Protein AF-A0A538PQR4-F1 (afdb_monomer)

Radius of gyration: 12.67 Å; Cα contacts (8 Å, |Δi|>4): 43; chains: 1; bounding box: 36×27×22 Å

Solvent-accessible surface area (backbone atoms only — not comparable to full-atom values): 3719 Å² total; per-residue (Å²): 139,75,74,70,60,55,58,57,50,48,52,52,50,53,51,53,44,41,74,59,55,37,68,67,63,50,56,74,68,38,89,84,57,70,46,73,69,53,34,46,55,50,10,62,74,54,74,48,60,43,67,58,44,51,50,49,30,54,75,69,72,59,96

Secondary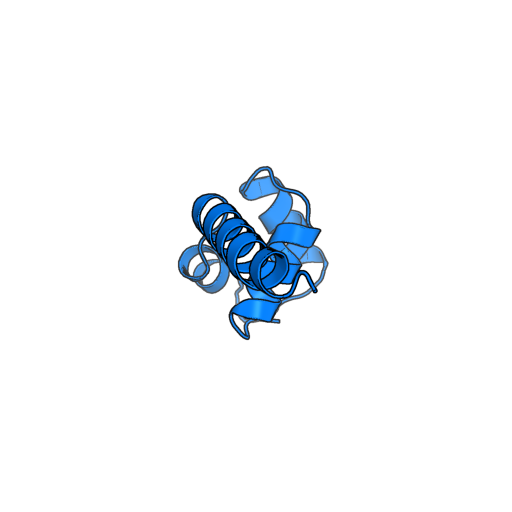 structure (DSSP, 8-state):
---HHHHHHHH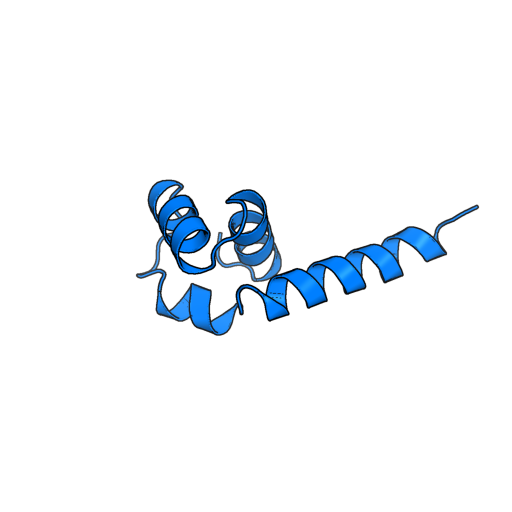HHHHHHHHHS-HHHHHHHSSS---HHHHHHHHHHTTS-HHHHHHHHHHTT--

Nearest PDB structures (foldseek):
  2da3-assembly1_A  TM=6.552E-01  e=5.522E+00  Homo sapiens
  2da7-assembly1_A  TM=5.750E-01  e=5.862E+00  Homo sapiens

Mean predicted aligned error: 7.22 Å

Foldseek 3Di:
DPPPCVPVVVVVLLVVLCVLPNLVNLVVQPPLDDDLVSLVVVCVVSVHDSVSSVVSCVVVVND

pLDDT: mean 78.13, std 10.25, range [43.69, 89.12]

Sequence (63 aa):
MTRASDWQQAASRAFAAELLATAAALAERMEGRADWDAVEKLADLFEVQPFVIHHQLSNHGLA

Structure (mmCIF, N/CA/C/O backbon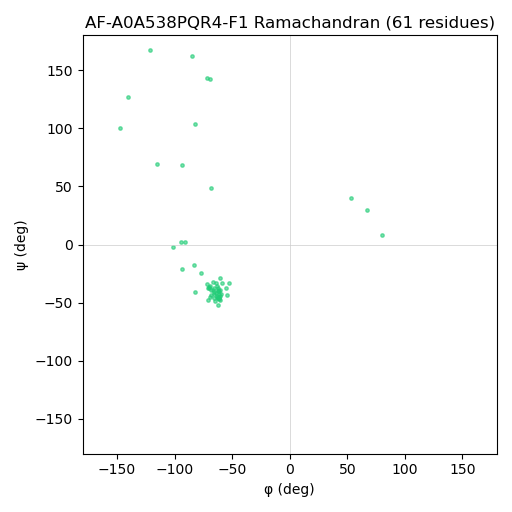e):
data_AF-A0A538PQR4-F1
#
_entry.id   AF-A0A538PQR4-F1
#
loop_
_atom_site.group_PDB
_atom_site.id
_atom_site.type_symbol
_atom_site.label_atom_id
_atom_site.label_alt_id
_atom_site.label_comp_id
_atom_site.label_asym_id
_atom_site.label_entity_id
_atom_site.label_seq_id
_atom_site.pdbx_PDB_ins_code
_atom_site.Cartn_x
_atom_site.Cartn_y
_atom_site.Cartn_z
_atom_site.occupancy
_atom_site.B_iso_or_equiv
_atom_site.auth_seq_id
_atom_site.auth_comp_id
_atom_site.auth_asym_id
_atom_site.auth_atom_id
_atom_site.pdbx_PDB_model_num
ATOM 1 N N . MET A 1 1 ? 25.678 -20.201 -13.963 1.00 43.69 1 MET A N 1
ATOM 2 C CA . MET A 1 1 ? 25.167 -20.248 -12.574 1.00 43.69 1 MET A CA 1
ATOM 3 C C . MET A 1 1 ? 25.002 -18.818 -12.071 1.00 43.69 1 MET A C 1
ATOM 5 O O . MET A 1 1 ? 25.980 -18.225 -11.648 1.00 43.69 1 MET A O 1
ATOM 9 N N . THR A 1 2 ? 23.805 -18.236 -12.148 1.00 44.03 2 THR A N 1
ATOM 10 C CA . THR A 1 2 ? 23.515 -16.871 -11.661 1.00 44.03 2 THR A CA 1
ATOM 11 C C . THR A 1 2 ? 22.513 -16.943 -10.511 1.00 44.03 2 THR A C 1
ATOM 13 O O . THR A 1 2 ? 21.361 -16.575 -10.663 1.00 44.03 2 THR A O 1
ATOM 16 N N . ARG A 1 3 ? 22.939 -17.469 -9.356 1.00 51.62 3 ARG A N 1
ATOM 17 C CA . ARG A 1 3 ? 22.139 -17.421 -8.113 1.00 51.62 3 ARG A CA 1
ATOM 18 C C . ARG A 1 3 ? 22.289 -16.087 -7.365 1.00 51.62 3 ARG A C 1
ATOM 20 O O . ARG A 1 3 ? 21.466 -15.763 -6.522 1.00 51.62 3 ARG A O 1
ATOM 27 N N . ALA A 1 4 ? 23.335 -15.317 -7.674 1.00 51.28 4 ALA A N 1
ATOM 28 C CA . ALA A 1 4 ? 23.637 -14.046 -7.010 1.00 51.28 4 ALA A CA 1
ATOM 29 C C . ALA A 1 4 ? 22.749 -12.879 -7.483 1.00 51.28 4 ALA A C 1
ATOM 31 O O . ALA A 1 4 ? 22.553 -11.917 -6.746 1.00 51.28 4 ALA A O 1
ATOM 32 N N . SER A 1 5 ? 22.197 -12.964 -8.696 1.00 58.56 5 SER A N 1
ATOM 33 C CA . SER A 1 5 ? 21.337 -11.921 -9.265 1.00 58.56 5 SER A CA 1
ATOM 34 C C . SER A 1 5 ? 19.963 -11.879 -8.593 1.00 58.56 5 SER A C 1
ATOM 36 O O . SER A 1 5 ? 19.427 -10.795 -8.398 1.00 58.56 5 SER A O 1
ATOM 38 N N . ASP A 1 6 ? 19.427 -13.028 -8.169 1.00 72.00 6 ASP A N 1
ATOM 39 C CA . ASP A 1 6 ? 18.053 -13.119 -7.664 1.00 72.00 6 ASP A CA 1
ATOM 40 C C . ASP A 1 6 ? 17.874 -12.452 -6.301 1.00 72.00 6 ASP A C 1
ATOM 42 O O . ASP A 1 6 ? 16.952 -11.658 -6.123 1.00 72.00 6 ASP A O 1
ATOM 46 N N . TRP A 1 7 ? 18.761 -12.735 -5.341 1.00 79.88 7 TRP A N 1
ATOM 47 C CA . TRP A 1 7 ? 18.605 -12.218 -3.978 1.00 79.88 7 TRP A CA 1
ATOM 48 C C . TRP A 1 7 ? 18.825 -10.706 -3.909 1.00 79.88 7 TRP A C 1
ATOM 50 O O . TRP A 1 7 ? 18.008 -9.992 -3.331 1.00 79.88 7 TRP A O 1
ATOM 60 N N . GLN A 1 8 ? 19.878 -10.203 -4.559 1.00 80.94 8 GLN A N 1
ATOM 61 C CA . GLN A 1 8 ? 20.171 -8.771 -4.573 1.00 80.94 8 GLN A CA 1
ATOM 62 C C . GLN A 1 8 ? 19.058 -7.986 -5.285 1.00 80.94 8 GLN A C 1
ATOM 64 O O . GLN A 1 8 ? 18.637 -6.939 -4.801 1.00 80.94 8 GLN A O 1
ATOM 69 N N . GLN A 1 9 ? 18.541 -8.49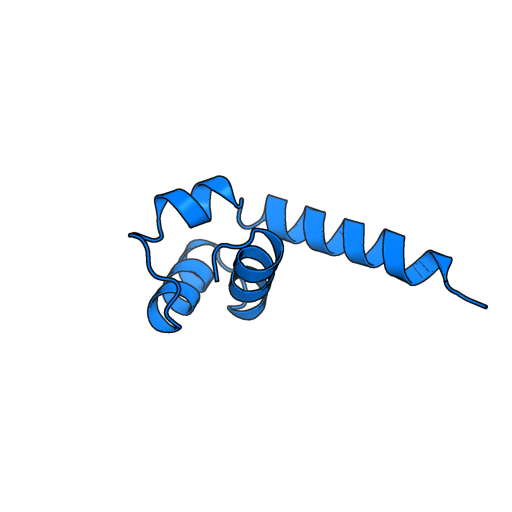7 -6.409 1.00 80.31 9 GLN A N 1
ATOM 70 C CA . GLN A 1 9 ? 17.431 -7.860 -7.125 1.00 80.31 9 GLN A CA 1
ATOM 71 C C . GLN A 1 9 ? 16.121 -7.929 -6.335 1.00 80.31 9 GLN A C 1
ATOM 73 O O . GLN A 1 9 ? 15.372 -6.955 -6.332 1.00 80.31 9 GLN A O 1
ATOM 78 N N . ALA A 1 10 ? 15.839 -9.043 -5.654 1.00 79.50 10 ALA A N 1
ATOM 79 C CA . ALA A 1 10 ? 14.677 -9.165 -4.778 1.00 79.50 10 ALA A CA 1
ATOM 80 C C . ALA 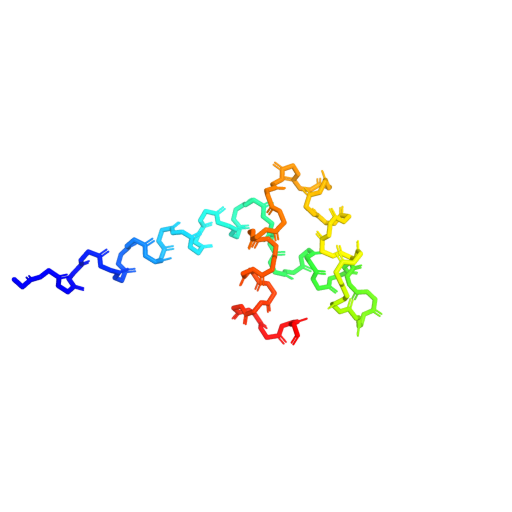A 1 10 ? 14.750 -8.171 -3.611 1.00 79.50 10 ALA A C 1
ATOM 82 O O . ALA A 1 10 ? 13.784 -7.451 -3.375 1.00 79.50 10 ALA A O 1
ATOM 83 N N . ALA A 1 11 ? 15.909 -8.062 -2.955 1.00 80.12 11 ALA A N 1
ATOM 84 C CA . ALA A 1 11 ? 16.143 -7.090 -1.892 1.00 80.12 11 A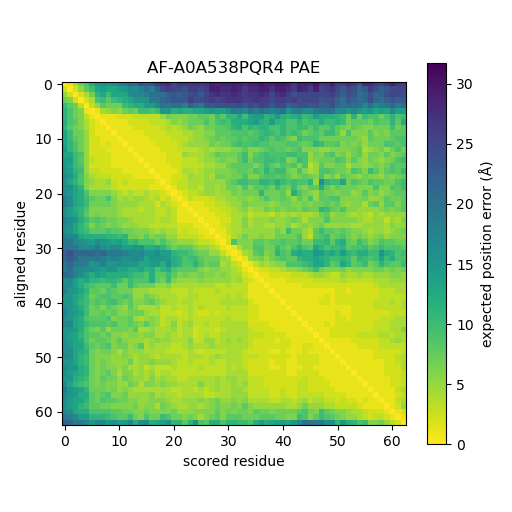LA A CA 1
ATOM 85 C C . ALA A 1 11 ? 15.993 -5.646 -2.396 1.00 80.12 11 ALA A C 1
ATOM 87 O O . ALA A 1 11 ? 15.328 -4.838 -1.753 1.00 80.12 11 ALA A O 1
ATOM 88 N N . SER A 1 12 ? 16.529 -5.331 -3.582 1.00 81.50 12 SER A N 1
ATOM 89 C CA . SER A 1 12 ? 16.365 -4.007 -4.196 1.00 81.50 12 SER A CA 1
ATOM 90 C C . SER A 1 12 ? 14.899 -3.677 -4.490 1.00 81.50 12 SER A C 1
ATOM 92 O O . SER A 1 12 ? 14.481 -2.545 -4.264 1.00 81.50 12 SER A O 1
ATOM 94 N N . ARG A 1 13 ? 14.108 -4.649 -4.969 1.00 79.31 13 ARG A N 1
ATOM 95 C CA . ARG A 1 13 ? 12.668 -4.461 -5.214 1.00 79.31 13 ARG A CA 1
ATOM 96 C C . ARG A 1 13 ? 11.882 -4.286 -3.918 1.00 79.31 13 ARG A C 1
ATOM 98 O O . ARG A 1 13 ? 11.042 -3.397 -3.857 1.00 79.31 13 ARG A O 1
ATOM 105 N N . ALA A 1 14 ? 12.172 -5.088 -2.895 1.00 76.12 14 ALA A N 1
ATOM 106 C CA . ALA A 1 14 ? 11.540 -4.965 -1.583 1.00 76.12 14 ALA A CA 1
ATOM 107 C C . ALA A 1 14 ? 11.827 -3.593 -0.955 1.00 76.12 14 ALA A C 1
ATOM 109 O O . ALA A 1 14 ? 10.909 -2.924 -0.494 1.00 76.12 14 ALA A O 1
ATOM 110 N N . PHE A 1 15 ? 13.080 -3.132 -1.031 1.00 78.00 15 PHE A N 1
ATOM 111 C CA . PHE A 1 15 ? 13.476 -1.804 -0.563 1.00 78.00 15 PHE A CA 1
ATOM 112 C C . PHE A 1 15 ? 12.778 -0.674 -1.331 1.00 78.00 15 PHE A C 1
ATOM 114 O O . PHE A 1 15 ? 12.259 0.253 -0.719 1.00 78.00 15 PHE A O 1
ATOM 121 N N . ALA A 1 16 ? 12.732 -0.750 -2.666 1.00 79.94 16 ALA A N 1
ATOM 122 C CA . ALA A 1 16 ? 12.045 0.253 -3.479 1.00 79.94 16 ALA A CA 1
ATOM 123 C C . ALA A 1 16 ? 10.542 0.303 -3.174 1.00 79.94 16 ALA A C 1
ATOM 125 O O . ALA A 1 16 ? 9.962 1.380 -3.104 1.00 79.94 16 ALA A O 1
ATOM 126 N N . ALA A 1 17 ? 9.915 -0.853 -2.964 1.00 76.19 17 ALA A N 1
ATOM 127 C CA . ALA A 1 17 ? 8.506 -0.913 -2.623 1.00 76.19 17 ALA A CA 1
ATOM 128 C C . ALA A 1 17 ? 8.233 -0.380 -1.200 1.00 76.19 17 ALA A C 1
ATOM 130 O O . ALA A 1 17 ? 7.247 0.321 -1.029 1.00 76.19 17 ALA A O 1
ATOM 131 N N . GLU A 1 18 ? 9.118 -0.614 -0.223 1.00 80.69 18 GLU A N 1
ATOM 132 C CA . GLU A 1 18 ? 9.016 -0.019 1.125 1.00 80.69 18 GLU A CA 1
ATOM 133 C C . GLU A 1 18 ? 9.201 1.508 1.091 1.00 80.69 18 GLU A C 1
ATOM 135 O O . GLU A 1 18 ? 8.512 2.233 1.801 1.00 80.69 18 GLU A O 1
ATOM 140 N N . LEU A 1 19 ? 10.094 2.016 0.232 1.00 83.25 19 LEU A N 1
ATOM 141 C CA . LEU A 1 19 ? 10.282 3.458 0.032 1.00 83.25 19 LEU A CA 1
ATOM 142 C C . LEU A 1 19 ? 9.019 4.135 -0.524 1.00 83.25 19 LEU A C 1
ATOM 144 O O . LEU A 1 19 ? 8.743 5.283 -0.183 1.00 83.25 19 LEU A O 1
ATOM 148 N N . LEU A 1 20 ? 8.286 3.440 -1.396 1.00 77.88 20 LEU A N 1
ATOM 149 C CA . LEU A 1 20 ? 7.070 3.949 -2.028 1.00 77.88 20 LEU A CA 1
ATOM 150 C C . LEU A 1 20 ? 5.840 3.803 -1.123 1.00 77.88 20 LEU A C 1
ATOM 152 O O . LEU A 1 20 ? 5.022 4.713 -1.055 1.00 77.88 20 LEU A O 1
ATOM 156 N N . ALA A 1 21 ? 5.711 2.673 -0.429 1.00 79.38 21 ALA A N 1
ATOM 157 C CA . ALA A 1 21 ? 4.580 2.359 0.431 1.00 79.38 21 ALA A CA 1
ATOM 158 C C . ALA A 1 21 ? 5.050 1.495 1.608 1.00 79.38 21 ALA A C 1
ATOM 160 O O . ALA A 1 21 ? 5.243 0.287 1.467 1.00 79.38 21 ALA A O 1
ATOM 161 N N . THR A 1 22 ? 5.237 2.120 2.773 1.00 81.50 22 THR A N 1
ATOM 162 C CA . THR A 1 22 ? 5.759 1.424 3.955 1.00 81.50 22 THR A CA 1
ATOM 163 C C . THR A 1 22 ? 4.732 0.467 4.546 1.00 81.50 22 THR A C 1
ATOM 165 O O . THR A 1 22 ? 3.542 0.788 4.643 1.00 81.50 22 THR A O 1
ATOM 168 N N . ALA A 1 23 ? 5.193 -0.679 5.046 1.00 77.75 23 ALA A N 1
ATOM 169 C CA . ALA A 1 23 ? 4.328 -1.658 5.705 1.00 77.75 23 ALA A CA 1
ATOM 170 C C . ALA A 1 23 ? 3.526 -1.065 6.876 1.00 77.75 23 ALA A C 1
ATOM 172 O O . ALA A 1 23 ? 2.357 -1.396 7.069 1.00 77.75 23 ALA A O 1
ATOM 173 N N . ALA A 1 24 ? 4.135 -0.151 7.638 1.00 77.44 24 ALA A N 1
ATOM 174 C CA . ALA A 1 24 ? 3.474 0.536 8.745 1.00 77.44 24 ALA A CA 1
ATOM 175 C C . ALA A 1 24 ? 2.329 1.444 8.264 1.00 77.44 24 ALA A C 1
ATOM 177 O O . ALA A 1 24 ? 1.250 1.438 8.855 1.00 77.44 24 ALA A O 1
ATOM 178 N N . ALA A 1 25 ? 2.536 2.184 7.170 1.00 81.00 25 ALA A N 1
ATOM 179 C CA . ALA A 1 25 ? 1.505 3.052 6.613 1.00 81.00 25 ALA A CA 1
ATOM 180 C C . ALA A 1 25 ? 0.352 2.251 5.996 1.00 81.00 25 ALA A C 1
ATOM 182 O O . ALA A 1 25 ? -0.800 2.677 6.104 1.00 81.00 25 ALA A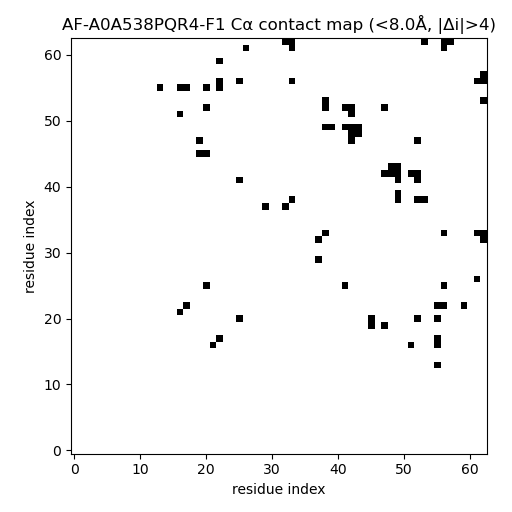 O 1
ATOM 183 N N . LEU A 1 26 ? 0.656 1.102 5.380 1.00 78.94 26 LEU A N 1
ATOM 184 C CA . LEU A 1 26 ? -0.344 0.162 4.874 1.00 78.94 26 LEU A CA 1
ATOM 185 C C . LEU A 1 26 ? -1.161 -0.442 6.025 1.00 78.94 26 LEU A C 1
ATOM 187 O O . LEU A 1 26 ? -2.387 -0.386 5.989 1.00 78.94 26 LEU A O 1
ATOM 191 N N . ALA A 1 27 ? -0.502 -0.925 7.081 1.00 76.94 27 ALA A N 1
ATOM 192 C CA . ALA A 1 27 ? -1.161 -1.520 8.244 1.00 76.94 27 ALA A CA 1
ATOM 193 C C . ALA A 1 27 ? -2.071 -0.537 9.003 1.00 76.94 27 ALA A C 1
ATOM 195 O O . ALA A 1 27 ? -3.141 -0.931 9.452 1.00 76.94 27 ALA A O 1
ATOM 196 N N . GLU A 1 28 ? -1.689 0.739 9.122 1.00 80.56 28 GLU A N 1
ATOM 197 C CA . GLU A 1 28 ? -2.554 1.780 9.707 1.00 80.56 28 GLU A CA 1
ATOM 198 C C . GLU A 1 28 ? -3.830 2.034 8.897 1.00 80.56 28 GLU A C 1
ATOM 200 O O . GLU A 1 28 ? -4.856 2.410 9.460 1.00 80.56 28 GLU A O 1
ATOM 205 N N . ARG A 1 29 ? -3.754 1.895 7.570 1.00 78.44 29 ARG A N 1
ATOM 206 C CA . ARG A 1 29 ? -4.840 2.265 6.645 1.00 78.44 29 ARG A CA 1
ATOM 207 C C . ARG A 1 29 ? -5.756 1.101 6.316 1.00 78.44 29 ARG A C 1
ATOM 209 O O . ARG A 1 29 ? -6.887 1.306 5.887 1.00 78.44 29 ARG A O 1
ATOM 216 N N . MET A 1 30 ? -5.276 -0.116 6.512 1.00 74.69 30 MET A N 1
ATOM 217 C CA . MET A 1 30 ? -6.093 -1.306 6.416 1.00 74.69 30 MET A CA 1
ATOM 218 C C . MET A 1 30 ? -6.820 -1.478 7.740 1.00 74.69 30 MET A C 1
ATOM 220 O O . MET A 1 30 ? -6.242 -1.931 8.722 1.00 74.69 30 MET A O 1
ATOM 224 N N . GLU A 1 31 ? -8.109 -1.143 7.768 1.00 70.06 31 GLU A N 1
ATOM 225 C CA . GLU A 1 31 ? -9.021 -1.392 8.895 1.00 70.06 31 GLU A CA 1
ATOM 226 C C . GLU A 1 31 ? -9.297 -2.908 9.083 1.00 70.06 31 GLU A C 1
ATOM 228 O O . GLU A 1 31 ? -10.435 -3.366 9.165 1.00 70.06 31 GLU A O 1
ATOM 233 N N . GLY A 1 32 ? -8.244 -3.730 9.108 1.00 66.00 32 GLY A N 1
ATOM 234 C CA . GLY A 1 32 ? -8.290 -5.166 9.367 1.00 66.00 32 GLY A CA 1
ATOM 235 C C . GLY A 1 32 ? -8.688 -6.060 8.188 1.00 66.00 32 GLY A C 1
ATOM 236 O O . GLY A 1 32 ? -8.903 -7.251 8.414 1.00 66.00 32 GLY A O 1
ATOM 237 N N . ARG A 1 33 ? -8.810 -5.546 6.952 1.00 66.69 33 ARG A N 1
ATOM 238 C CA . ARG A 1 33 ? -9.103 -6.368 5.758 1.00 66.69 33 ARG A CA 1
ATOM 239 C C . ARG A 1 33 ? -8.312 -5.926 4.528 1.00 66.69 33 ARG A C 1
ATOM 241 O O . ARG A 1 33 ? -8.365 -4.765 4.137 1.00 66.69 33 ARG A O 1
ATOM 248 N N . ALA A 1 34 ? -7.624 -6.885 3.914 1.00 67.38 34 ALA A N 1
ATOM 249 C CA . ALA A 1 34 ? -6.951 -6.766 2.626 1.00 67.38 34 ALA A CA 1
ATOM 250 C C . ALA A 1 34 ? -7.874 -7.240 1.498 1.00 67.38 34 ALA A C 1
ATOM 252 O O . ALA A 1 34 ? -7.661 -8.301 0.915 1.00 67.38 34 ALA A O 1
ATOM 253 N N . ASP A 1 35 ? -8.954 -6.508 1.223 1.00 78.88 35 ASP A N 1
ATOM 254 C CA . ASP A 1 35 ? -9.725 -6.777 0.009 1.00 78.88 35 ASP A CA 1
ATOM 255 C C . ASP A 1 35 ? -9.129 -6.042 -1.202 1.00 78.88 35 ASP A C 1
ATOM 257 O O . ASP A 1 35 ? -8.316 -5.124 -1.079 1.00 78.88 35 ASP A O 1
ATOM 261 N N . TRP A 1 36 ? -9.506 -6.487 -2.402 1.00 79.94 36 TRP A N 1
ATOM 262 C CA . TRP A 1 36 ? -9.011 -5.901 -3.650 1.00 79.94 36 TRP A CA 1
ATOM 263 C C . TRP A 1 36 ? -9.362 -4.414 -3.793 1.00 79.94 36 TRP A C 1
ATOM 265 O O . TRP A 1 36 ? -8.597 -3.669 -4.395 1.00 79.94 36 TRP A O 1
ATOM 275 N N . ASP A 1 37 ? -10.472 -3.968 -3.204 1.00 84.25 37 ASP A N 1
ATOM 276 C CA . ASP A 1 37 ? -10.897 -2.566 -3.240 1.00 84.25 37 ASP A CA 1
ATOM 277 C C . ASP A 1 37 ? -9.982 -1.682 -2.369 1.00 84.25 37 ASP A C 1
ATOM 279 O O . ASP A 1 37 ? -9.627 -0.567 -2.749 1.00 84.25 37 ASP A O 1
ATOM 283 N N . ALA A 1 38 ? -9.523 -2.195 -1.223 1.00 84.00 38 ALA A N 1
ATOM 284 C CA . ALA A 1 38 ? -8.510 -1.553 -0.393 1.00 84.00 38 ALA A CA 1
ATOM 285 C C . ALA A 1 38 ? -7.142 -1.496 -1.091 1.00 84.00 38 ALA A C 1
ATOM 287 O O . ALA A 1 38 ? -6.456 -0.477 -1.006 1.00 84.00 38 ALA A O 1
ATOM 288 N N . VAL A 1 39 ? -6.757 -2.557 -1.809 1.00 87.19 39 VAL A N 1
ATOM 289 C CA . VAL A 1 39 ? -5.499 -2.598 -2.576 1.00 87.19 39 VAL A CA 1
ATOM 290 C C . VAL A 1 39 ? -5.469 -1.514 -3.655 1.00 87.19 39 VAL A C 1
ATOM 292 O O . VAL A 1 39 ? -4.481 -0.789 -3.740 1.00 87.19 39 VAL A O 1
ATOM 295 N N . GLU A 1 40 ? -6.543 -1.365 -4.433 1.00 88.88 40 GLU A N 1
ATOM 296 C CA . GLU A 1 40 ? -6.650 -0.334 -5.478 1.00 88.88 40 GLU A CA 1
ATOM 297 C C . GLU A 1 40 ? -6.603 1.083 -4.882 1.00 88.88 40 GLU A C 1
ATOM 299 O O . GLU A 1 40 ? -5.813 1.918 -5.318 1.00 88.88 40 GLU A O 1
ATOM 304 N N . LYS A 1 41 ? -7.347 1.345 -3.798 1.00 87.88 41 LYS A N 1
ATOM 305 C CA . LYS A 1 41 ? -7.329 2.657 -3.117 1.00 87.88 41 LYS A CA 1
ATOM 306 C C . LYS A 1 41 ? -5.953 3.033 -2.576 1.00 87.88 41 LYS A C 1
ATOM 308 O O . LYS A 1 41 ? -5.566 4.199 -2.616 1.00 87.88 41 LYS A O 1
ATOM 313 N N . LEU A 1 42 ? -5.222 2.063 -2.029 1.00 86.69 42 LEU A N 1
ATOM 314 C CA . LEU A 1 42 ? -3.860 2.282 -1.549 1.00 86.69 42 LEU A CA 1
ATOM 315 C C . LEU A 1 42 ? -2.898 2.499 -2.721 1.00 86.69 42 LEU A C 1
ATOM 317 O O . LEU A 1 42 ? -2.009 3.338 -2.620 1.00 86.69 42 LEU A O 1
ATOM 321 N N . ALA A 1 43 ? -3.085 1.795 -3.835 1.00 89.06 43 ALA A N 1
ATOM 322 C CA . ALA A 1 43 ? -2.269 1.970 -5.031 1.00 89.06 43 ALA A CA 1
ATOM 323 C C . ALA A 1 43 ? -2.394 3.392 -5.591 1.00 89.06 43 ALA A C 1
ATOM 325 O O . ALA A 1 43 ? -1.375 4.042 -5.825 1.00 89.06 43 ALA A O 1
ATOM 326 N N . ASP A 1 44 ? -3.625 3.898 -5.688 1.00 89.12 44 ASP A N 1
ATOM 327 C CA . ASP A 1 44 ? -3.902 5.280 -6.081 1.00 89.12 44 ASP A CA 1
ATOM 328 C C . ASP A 1 44 ? -3.286 6.284 -5.096 1.00 89.12 44 ASP A C 1
ATOM 330 O O . ASP A 1 44 ? -2.640 7.244 -5.511 1.00 89.12 44 ASP A O 1
ATOM 334 N N . LEU A 1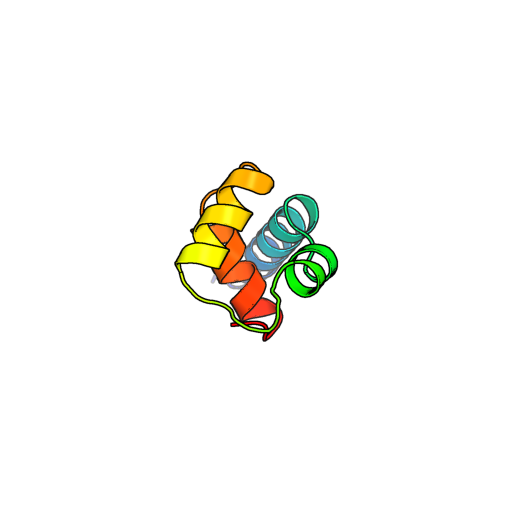 45 ? -3.432 6.050 -3.786 1.00 86.94 45 LEU A N 1
ATOM 335 C CA . LEU A 1 45 ? -2.903 6.938 -2.744 1.00 86.94 45 LEU A CA 1
ATOM 336 C C . LEU A 1 45 ? -1.374 7.060 -2.780 1.00 86.94 45 LEU A C 1
ATOM 338 O O . LEU A 1 45 ? -0.838 8.141 -2.541 1.00 86.94 45 LEU A O 1
ATOM 342 N N . PHE A 1 46 ? -0.680 5.949 -3.020 1.00 84.81 46 PHE A N 1
ATOM 343 C CA . PHE A 1 46 ? 0.781 5.904 -3.081 1.00 84.81 46 PHE A CA 1
ATOM 344 C C . PHE A 1 46 ? 1.325 6.136 -4.500 1.00 84.81 46 PHE A C 1
ATOM 346 O O . PHE A 1 46 ? 2.538 6.090 -4.689 1.00 84.81 46 PHE A O 1
ATOM 353 N N . GLU A 1 47 ? 0.453 6.392 -5.482 1.00 88.50 47 GLU A N 1
ATOM 354 C CA . GLU A 1 47 ? 0.795 6.572 -6.900 1.00 88.50 47 GLU A CA 1
ATOM 355 C C . GLU A 1 47 ? 1.631 5.407 -7.470 1.00 88.50 47 GLU A C 1
ATOM 357 O O . GLU A 1 47 ? 2.569 5.583 -8.252 1.00 88.50 47 GLU A O 1
ATOM 362 N N . VAL A 1 48 ? 1.289 4.177 -7.077 1.00 86.50 48 VAL A N 1
ATOM 363 C CA . VAL A 1 48 ? 1.956 2.946 -7.522 1.00 86.50 48 VAL A CA 1
ATOM 364 C C . VAL A 1 48 ? 0.983 1.994 -8.206 1.00 86.50 48 VAL A C 1
ATOM 366 O O . VAL A 1 48 ? -0.230 2.129 -8.132 1.00 86.50 48 VAL A O 1
ATOM 369 N N . GLN A 1 49 ? 1.519 0.977 -8.878 1.00 88.94 49 GLN A N 1
ATOM 370 C CA . GLN A 1 49 ? 0.692 -0.099 -9.423 1.00 88.94 49 GLN A CA 1
ATOM 371 C C . GLN A 1 49 ? 0.111 -0.968 -8.287 1.00 88.94 49 GLN A C 1
ATOM 373 O O . GLN A 1 49 ? 0.859 -1.297 -7.360 1.00 88.94 49 GLN A O 1
ATOM 378 N N . PRO A 1 50 ? -1.144 -1.455 -8.387 1.00 88.50 50 PRO A N 1
ATOM 379 C CA . PRO A 1 50 ? -1.779 -2.312 -7.372 1.00 88.50 50 PRO A CA 1
ATOM 380 C C . PRO A 1 50 ? -0.958 -3.543 -6.984 1.00 88.50 50 PRO A C 1
ATOM 382 O O . PRO A 1 50 ? -0.921 -3.957 -5.826 1.00 88.50 50 PRO A O 1
ATOM 385 N N . PHE A 1 51 ? -0.205 -4.090 -7.941 1.00 86.75 51 PHE A N 1
ATOM 386 C CA . PHE A 1 51 ? 0.706 -5.205 -7.701 1.00 86.75 51 PHE A CA 1
ATOM 387 C C . PHE A 1 51 ? 1.790 -4.900 -6.648 1.00 86.75 51 PHE A C 1
ATOM 389 O O . PHE A 1 51 ? 2.178 -5.799 -5.904 1.00 86.75 51 PHE A O 1
ATOM 396 N N . VAL A 1 52 ? 2.271 -3.654 -6.554 1.00 84.31 52 VAL A N 1
ATOM 397 C CA . VAL A 1 52 ? 3.270 -3.242 -5.550 1.00 84.31 52 VAL A CA 1
ATOM 398 C C . VAL A 1 52 ? 2.672 -3.333 -4.151 1.00 84.31 52 VAL A C 1
ATOM 400 O O . VAL A 1 52 ? 3.292 -3.922 -3.267 1.00 84.31 52 VAL A O 1
ATOM 403 N N . ILE A 1 53 ? 1.448 -2.828 -3.980 1.00 87.44 53 ILE A N 1
ATOM 404 C CA . ILE A 1 53 ? 0.707 -2.908 -2.720 1.00 87.44 53 ILE A CA 1
ATOM 405 C C . ILE A 1 53 ? 0.436 -4.369 -2.362 1.00 87.44 53 ILE A C 1
ATOM 407 O O . ILE A 1 53 ? 0.826 -4.811 -1.288 1.00 87.44 53 ILE A O 1
ATOM 411 N N . HIS A 1 54 ? -0.131 -5.162 -3.275 1.00 86.44 54 HIS A N 1
ATOM 412 C CA . HIS A 1 54 ? -0.391 -6.587 -3.041 1.00 86.44 54 HIS A CA 1
ATOM 413 C C . HIS A 1 54 ? 0.873 -7.354 -2.613 1.00 86.44 54 HIS A C 1
ATOM 415 O O . HIS A 1 54 ? 0.842 -8.175 -1.691 1.00 86.44 54 HIS A O 1
ATOM 421 N N . HIS A 1 55 ? 2.003 -7.094 -3.276 1.00 83.94 55 HIS A N 1
ATOM 422 C CA . HIS A 1 55 ? 3.273 -7.725 -2.937 1.00 83.94 55 HIS A CA 1
ATOM 423 C C . HIS A 1 55 ? 3.774 -7.304 -1.551 1.00 83.94 55 HIS A C 1
ATOM 425 O O . HIS A 1 55 ? 4.235 -8.156 -0.795 1.00 83.94 55 HIS A O 1
ATOM 431 N N . GLN A 1 56 ? 3.638 -6.024 -1.198 1.00 82.44 56 GLN A N 1
ATOM 432 C CA . GLN A 1 56 ? 3.956 -5.521 0.137 1.00 82.44 56 GLN A CA 1
ATOM 433 C C . GLN A 1 56 ? 3.093 -6.191 1.211 1.00 82.44 56 GLN A C 1
ATOM 435 O O . GLN A 1 56 ? 3.621 -6.751 2.168 1.00 82.44 56 GLN A O 1
ATOM 440 N N . LEU A 1 57 ? 1.777 -6.266 1.009 1.00 84.00 57 LEU A N 1
ATOM 441 C CA . LEU A 1 57 ? 0.882 -6.938 1.953 1.00 84.00 57 LEU A CA 1
ATOM 442 C C . LEU A 1 57 ? 1.240 -8.415 2.135 1.00 84.00 57 LEU A C 1
ATOM 444 O O . LEU A 1 57 ? 1.325 -8.896 3.263 1.00 84.00 57 LEU A O 1
ATOM 448 N N . SER A 1 58 ? 1.545 -9.114 1.040 1.00 83.56 58 SER A N 1
ATOM 449 C CA . SER A 1 58 ? 1.979 -10.514 1.083 1.00 83.56 58 SER A CA 1
ATOM 450 C C . SER A 1 58 ? 3.304 -10.687 1.836 1.00 83.56 58 SER A C 1
ATOM 452 O O . SER A 1 58 ? 3.431 -11.584 2.667 1.00 83.56 58 SER A O 1
ATOM 454 N N . ASN A 1 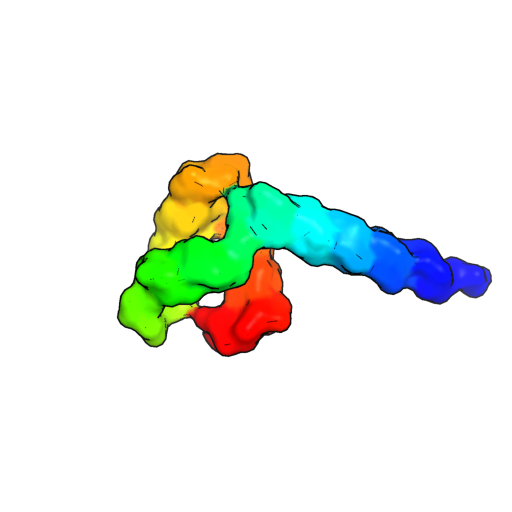59 ? 4.291 -9.821 1.579 1.00 82.19 59 ASN A N 1
ATOM 455 C CA . ASN A 1 59 ? 5.610 -9.890 2.214 1.00 82.19 59 ASN A CA 1
ATOM 456 C C . ASN A 1 59 ? 5.559 -9.597 3.718 1.00 82.19 59 ASN A C 1
ATOM 458 O O . ASN A 1 59 ? 6.348 -10.159 4.476 1.00 82.19 59 ASN A O 1
ATOM 462 N N . HIS A 1 60 ? 4.636 -8.736 4.146 1.00 77.50 60 HIS A N 1
ATOM 463 C CA . HIS A 1 60 ? 4.474 -8.342 5.543 1.00 77.50 60 HIS A CA 1
ATOM 464 C C . HIS A 1 60 ? 3.429 -9.171 6.305 1.00 77.50 60 HIS A C 1
ATOM 466 O O . HIS A 1 60 ? 3.204 -8.918 7.487 1.00 77.50 60 HIS A O 1
ATOM 472 N N . GLY A 1 61 ? 2.819 -10.177 5.664 1.00 76.88 61 GLY A N 1
ATOM 473 C CA . GLY A 1 61 ? 1.798 -11.028 6.286 1.00 76.88 61 GLY A CA 1
ATOM 474 C C . GLY A 1 61 ? 0.496 -10.286 6.601 1.00 76.88 61 GLY A C 1
ATOM 475 O O . GLY A 1 61 ? -0.176 -10.614 7.575 1.00 76.88 61 GLY A O 1
ATOM 476 N N . LEU A 1 62 ? 0.179 -9.263 5.805 1.00 70.81 62 LEU A N 1
ATOM 477 C CA . LEU A 1 62 ? -1.001 -8.404 5.926 1.00 70.81 62 LEU A CA 1
ATOM 478 C C . LEU A 1 62 ? -2.113 -8.763 4.921 1.00 70.81 62 LEU A C 1
ATOM 480 O O . LEU A 1 62 ? -3.149 -8.104 4.933 1.00 70.81 62 LEU A O 1
ATOM 484 N N . ALA A 1 63 ? -1.885 -9.751 4.044 1.00 64.50 63 ALA A N 1
ATOM 485 C CA . ALA A 1 63 ? -2.829 -10.239 3.031 1.00 64.50 63 ALA A CA 1
ATOM 486 C C . ALA A 1 63 ? -3.670 -11.425 3.530 1.00 64.50 63 ALA A C 1
ATOM 488 O O . ALA A 1 63 ? -3.094 -12.310 4.206 1.00 64.50 63 ALA A O 1
#